Protein AF-A0A5R2MUT0-F1 (afdb_monomer)

Foldseek 3Di:
DFDDDPVVQFDKAFDWAWDPPDDDDDPPPPPDPDDPDPPCPVVCLCVDPQWTKTFTQWMDHNNDIGGDPDTDIDTDHHRADDPVDPHPPRPPPPPPD

Solvent-accessible surface area (backbone atoms only — not comparable to full-atom values): 6537 Å² total; per-residue (Å²): 136,84,85,86,51,86,66,61,58,75,43,72,49,78,41,66,45,74,47,87,90,65,77,92,74,78,83,77,60,86,84,55,74,75,78,90,61,91,79,50,63,71,59,50,56,62,71,35,90,52,49,40,45,27,41,32,43,31,37,35,50,73,95,39,81,44,77,47,99,59,74,42,80,43,85,37,79,50,92,77,77,64,84,94,46,77,63,95,78,70,65,79,74,71,80,82,118

Radius of gyration: 17.57 Å; Cα contacts (8 Å, |Δi|>4): 97; chains: 1; bounding box: 34×33×56 Å

Structure (mmCIF, N/CA/C/O backbone):
data_AF-A0A5R2MUT0-F1
#
_entry.id   AF-A0A5R2MUT0-F1
#
loop_
_atom_site.group_PDB
_atom_site.id
_atom_site.type_symbol
_atom_site.label_atom_id
_atom_site.label_alt_id
_atom_site.label_comp_id
_atom_site.label_asym_id
_atom_site.label_entity_id
_atom_site.label_seq_id
_atom_site.pdbx_PDB_ins_code
_atom_site.Cartn_x
_atom_site.Cartn_y
_atom_site.Cartn_z
_atom_site.occupancy
_atom_site.B_iso_or_equiv
_atom_site.auth_seq_id
_atom_site.auth_comp_id
_atom_site.auth_asym_id
_atom_site.auth_atom_id
_atom_site.pdbx_PDB_model_num
ATOM 1 N N . MET A 1 1 ? 3.577 -3.069 27.121 1.00 36.41 1 MET A N 1
ATOM 2 C CA . MET A 1 1 ? 2.834 -1.798 27.205 1.00 36.41 1 MET A CA 1
ATOM 3 C C . MET A 1 1 ? 3.094 -1.071 25.902 1.00 36.41 1 MET A C 1
ATOM 5 O O . MET A 1 1 ? 4.251 -0.801 25.619 1.00 36.41 1 MET A O 1
ATOM 9 N N . THR A 1 2 ? 2.072 -0.923 25.064 1.00 43.97 2 THR A N 1
ATOM 10 C CA . THR A 1 2 ? 2.138 -0.283 23.741 1.00 43.97 2 THR A CA 1
ATOM 11 C C . THR A 1 2 ? 2.139 1.233 23.919 1.00 43.97 2 THR A C 1
ATOM 13 O O . THR A 1 2 ? 1.283 1.773 24.617 1.00 43.97 2 THR A O 1
ATOM 16 N N . THR A 1 3 ? 3.135 1.916 23.358 1.00 49.7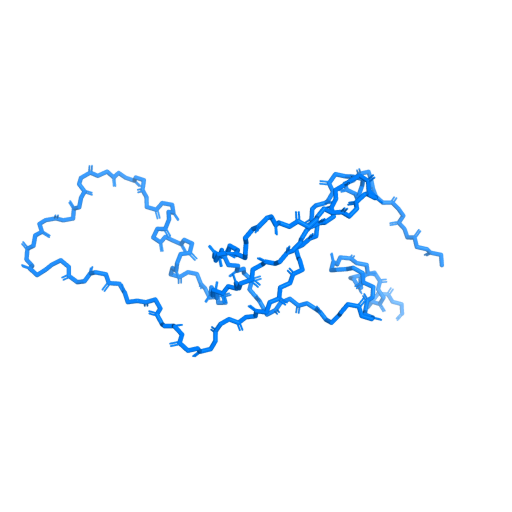5 3 THR A N 1
ATOM 17 C CA . THR A 1 3 ? 3.277 3.373 23.459 1.00 49.75 3 THR A CA 1
ATOM 18 C C . THR A 1 3 ? 2.300 4.029 22.488 1.00 49.75 3 THR A C 1
ATOM 20 O O . THR A 1 3 ? 2.584 4.164 21.302 1.00 49.75 3 THR A O 1
ATOM 23 N N . GLU A 1 4 ? 1.123 4.414 22.975 1.00 50.12 4 GLU A N 1
ATOM 24 C CA . GLU A 1 4 ? 0.126 5.101 22.156 1.00 50.12 4 GLU A CA 1
ATOM 25 C C . GLU A 1 4 ? 0.611 6.513 21.793 1.00 50.12 4 GLU A C 1
ATOM 27 O O . GLU A 1 4 ? 0.881 7.346 22.657 1.00 50.12 4 GLU A O 1
ATOM 32 N N . THR A 1 5 ? 0.741 6.784 20.493 1.00 62.09 5 THR A N 1
ATOM 33 C CA . THR A 1 5 ? 1.058 8.116 19.953 1.00 62.09 5 THR A CA 1
ATOM 34 C C . THR A 1 5 ? -0.207 8.725 19.354 1.00 62.09 5 THR A C 1
ATOM 36 O O . THR A 1 5 ? -0.990 8.019 18.729 1.00 62.09 5 THR A O 1
ATOM 39 N N . ILE A 1 6 ? -0.394 10.045 19.473 1.00 58.34 6 ILE A N 1
ATOM 40 C CA . ILE A 1 6 ? -1.577 10.777 18.960 1.00 58.34 6 ILE A CA 1
ATOM 41 C C . ILE A 1 6 ? -1.794 10.561 17.444 1.00 58.34 6 ILE A C 1
ATOM 43 O O . ILE A 1 6 ? -2.916 10.628 16.952 1.00 58.34 6 ILE A O 1
ATOM 47 N N . LEU A 1 7 ? -0.726 10.247 16.704 1.00 57.00 7 LEU A N 1
ATOM 48 C CA . LEU A 1 7 ? -0.762 9.920 15.274 1.00 57.00 7 LEU A CA 1
ATOM 49 C C . LEU A 1 7 ? -1.381 8.546 14.968 1.00 57.00 7 LEU A C 1
ATOM 51 O O . LEU A 1 7 ? -1.774 8.305 13.832 1.00 57.00 7 LEU A O 1
ATOM 55 N N . ASN A 1 8 ? -1.482 7.650 15.953 1.00 61.31 8 ASN A N 1
ATOM 56 C CA . ASN A 1 8 ? -2.029 6.308 15.749 1.00 61.31 8 ASN A CA 1
ATOM 57 C C . ASN A 1 8 ? -3.547 6.351 15.497 1.00 61.31 8 ASN A C 1
ATOM 59 O O . ASN A 1 8 ? -4.073 5.577 14.705 1.00 61.31 8 ASN A O 1
ATOM 63 N N . THR A 1 9 ? -4.250 7.319 16.098 1.00 62.25 9 THR A N 1
ATOM 64 C CA . THR A 1 9 ? -5.697 7.514 15.899 1.00 62.25 9 THR A CA 1
ATOM 65 C C . THR A 1 9 ? -6.050 7.900 14.460 1.00 62.25 9 THR A C 1
ATOM 67 O O . THR A 1 9 ? -7.112 7.520 13.973 1.00 62.25 9 THR A O 1
ATOM 70 N N . SER A 1 10 ? -5.171 8.626 13.760 1.00 70.06 10 SER A N 1
ATOM 71 C CA . SER A 1 10 ? -5.392 9.064 12.373 1.00 70.06 10 SER A CA 1
ATOM 72 C C . SER A 1 10 ? -4.690 8.191 11.328 1.00 70.06 10 SER A C 1
ATOM 74 O O . SER A 1 10 ? -4.707 8.521 10.139 1.00 70.06 10 SER A O 1
ATOM 76 N N . ALA A 1 11 ? -4.078 7.079 11.743 1.00 81.88 11 ALA A N 1
ATOM 77 C CA . ALA A 1 11 ? -3.398 6.170 10.836 1.00 81.88 11 ALA A CA 1
ATOM 78 C C . ALA A 1 11 ? -4.406 5.413 9.957 1.00 81.88 11 ALA A C 1
ATOM 80 O O . ALA A 1 11 ? -5.385 4.838 10.438 1.00 81.88 11 ALA A O 1
ATOM 81 N N . ILE A 1 12 ? -4.138 5.392 8.649 1.00 87.62 12 ILE A N 1
ATOM 82 C CA . ILE A 1 12 ? -4.874 4.569 7.689 1.00 87.62 12 ILE A CA 1
ATOM 83 C C . ILE A 1 12 ? -4.031 3.334 7.389 1.00 87.62 12 ILE A C 1
ATOM 85 O O . ILE A 1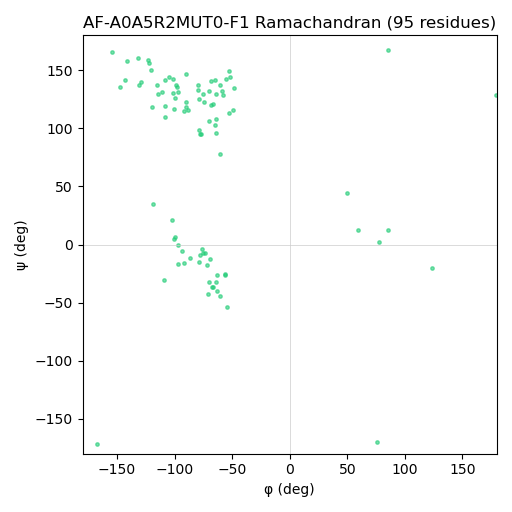 12 ? -2.956 3.448 6.798 1.00 87.62 12 ILE A O 1
ATOM 89 N N . HIS A 1 13 ? -4.535 2.151 7.739 1.00 89.25 13 HIS A N 1
ATOM 90 C CA . HIS A 1 13 ? -3.911 0.890 7.335 1.00 89.25 13 HIS A CA 1
ATOM 91 C C . HIS A 1 13 ? -4.600 0.349 6.091 1.00 89.25 13 HIS A C 1
ATOM 93 O O . HIS A 1 13 ? -5.826 0.277 6.039 1.00 89.25 13 HIS A O 1
ATOM 99 N N . LEU A 1 14 ? -3.812 -0.034 5.090 1.00 92.25 14 LEU A N 1
ATOM 100 C CA . LEU A 1 14 ? -4.304 -0.597 3.838 1.00 92.25 14 LEU A CA 1
ATOM 101 C C . LEU A 1 14 ? -4.129 -2.114 3.853 1.00 92.25 14 LEU A C 1
ATOM 103 O O . LEU A 1 14 ? -3.036 -2.613 4.108 1.00 92.25 14 LEU A O 1
ATOM 107 N N . PHE A 1 15 ? -5.189 -2.841 3.511 1.00 92.69 15 PHE A N 1
ATOM 108 C CA . PHE A 1 15 ? -5.185 -4.299 3.449 1.00 92.69 15 PHE A CA 1
ATOM 109 C C . PHE A 1 15 ? -5.245 -4.741 1.996 1.00 92.69 15 PHE A C 1
ATOM 111 O O . PHE A 1 15 ? -6.187 -4.435 1.258 1.00 92.69 15 PHE A O 1
ATOM 118 N N . GLY A 1 16 ? -4.216 -5.462 1.565 1.00 93.25 16 GLY A N 1
ATOM 119 C CA . GLY A 1 16 ? -4.026 -5.766 0.159 1.00 93.25 16 GLY A CA 1
ATOM 120 C C . GLY A 1 16 ? -2.977 -6.829 -0.102 1.00 93.25 16 GLY A C 1
ATOM 121 O O . GLY A 1 16 ? -2.468 -7.479 0.808 1.00 93.25 16 GLY A O 1
ATOM 122 N N . ARG A 1 17 ? -2.663 -7.001 -1.384 1.00 92.69 17 ARG A N 1
ATOM 123 C CA . ARG A 1 17 ? -1.547 -7.825 -1.852 1.00 92.69 17 ARG A CA 1
ATOM 124 C C . ARG A 1 17 ? -0.722 -7.049 -2.863 1.00 92.69 17 ARG A C 1
ATOM 126 O O . ARG A 1 17 ? -1.289 -6.396 -3.741 1.00 92.69 17 ARG A O 1
ATOM 133 N N . VAL A 1 18 ? 0.598 -7.149 -2.747 1.00 92.94 18 VAL A N 1
ATOM 134 C CA . VAL A 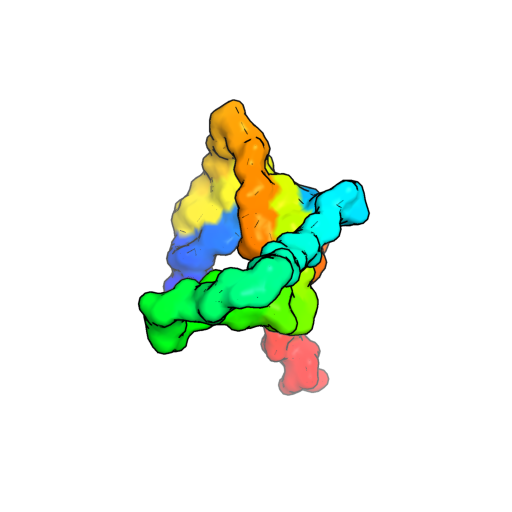1 18 ? 1.525 -6.651 -3.767 1.00 92.94 18 VAL A CA 1
ATOM 135 C C . VAL A 1 18 ? 1.254 -7.388 -5.081 1.00 92.94 18 VAL A C 1
ATOM 137 O O . VAL A 1 18 ? 0.990 -8.589 -5.093 1.00 92.94 18 VAL A O 1
ATOM 140 N N . LEU A 1 19 ? 1.257 -6.644 -6.182 1.00 92.69 19 LEU A N 1
ATOM 141 C CA . LEU A 1 19 ? 1.118 -7.169 -7.532 1.00 92.69 19 LEU A CA 1
ATOM 142 C C . LEU A 1 19 ? 2.503 -7.483 -8.087 1.00 92.69 19 LEU A C 1
ATOM 144 O O . LEU A 1 19 ? 3.337 -6.592 -8.238 1.00 92.69 19 LEU A O 1
ATOM 148 N N . GLU A 1 20 ? 2.731 -8.750 -8.406 1.00 89.31 20 GLU A N 1
ATOM 149 C CA . GLU A 1 20 ? 3.993 -9.238 -8.976 1.00 89.31 20 GLU A CA 1
ATOM 150 C C . GLU A 1 20 ? 3.929 -9.357 -10.508 1.00 89.31 20 GLU A C 1
ATOM 152 O O . GLU A 1 20 ? 4.951 -9.419 -11.192 1.00 89.31 20 GLU A O 1
ATOM 157 N N . ASP A 1 21 ? 2.716 -9.358 -11.056 1.00 86.94 21 ASP A N 1
ATOM 158 C CA . ASP A 1 21 ? 2.405 -9.547 -12.472 1.00 86.94 21 ASP A CA 1
ATOM 159 C C . ASP A 1 21 ? 2.443 -8.245 -13.288 1.00 86.94 21 ASP A C 1
ATOM 161 O O . ASP A 1 21 ? 2.451 -8.281 -14.521 1.00 86.94 21 ASP A O 1
ATOM 165 N N . LEU A 1 22 ? 2.514 -7.087 -12.625 1.00 81.62 22 LEU A N 1
ATOM 166 C CA . LEU A 1 22 ? 2.548 -5.773 -13.263 1.00 81.62 22 LEU A CA 1
ATOM 167 C C . LEU A 1 22 ? 3.879 -5.064 -13.015 1.00 81.62 22 LEU A C 1
ATOM 169 O O . LEU A 1 22 ? 4.319 -4.892 -11.883 1.00 81.62 22 LEU A O 1
ATOM 173 N N . LYS A 1 23 ? 4.496 -4.567 -14.093 1.00 78.31 23 LYS A N 1
ATOM 174 C CA . LYS A 1 23 ? 5.692 -3.717 -14.023 1.00 78.31 23 LYS A CA 1
ATOM 175 C C . LYS A 1 23 ? 5.364 -2.297 -14.457 1.00 78.31 23 LYS A C 1
ATOM 177 O O . LYS A 1 23 ? 4.790 -2.078 -15.526 1.00 78.31 23 LYS A O 1
ATOM 182 N N . LEU A 1 24 ? 5.790 -1.324 -13.656 1.00 75.75 24 LEU A N 1
ATOM 183 C CA . LEU A 1 24 ? 5.713 0.088 -14.012 1.00 75.75 24 LEU A CA 1
ATOM 184 C C . LEU A 1 24 ? 6.710 0.377 -15.136 1.00 75.75 24 LEU A C 1
ATOM 186 O O . LEU A 1 24 ? 7.921 0.417 -14.929 1.00 75.75 24 LEU A O 1
ATOM 190 N N . LYS A 1 25 ? 6.201 0.572 -16.354 1.00 75.94 25 LYS A N 1
ATOM 191 C CA . LYS A 1 25 ? 7.023 1.010 -17.482 1.00 75.94 25 LYS A CA 1
ATOM 192 C C . LYS A 1 25 ? 6.995 2.528 -17.558 1.00 75.94 25 LYS A C 1
ATOM 194 O O . LYS A 1 25 ? 5.963 3.124 -17.864 1.00 75.94 25 LYS A O 1
ATOM 199 N N . LYS A 1 26 ? 8.152 3.156 -17.343 1.00 71.12 26 LYS A N 1
ATOM 200 C CA . LYS A 1 26 ? 8.324 4.577 -17.641 1.00 71.12 26 LYS A CA 1
ATOM 201 C C . LYS A 1 26 ? 8.028 4.801 -19.117 1.00 71.12 26 LYS A C 1
ATOM 203 O O . LYS A 1 26 ? 8.563 4.110 -19.988 1.00 71.12 26 LYS A O 1
ATOM 208 N N . ARG A 1 27 ? 7.164 5.772 -19.404 1.00 68.19 27 ARG A N 1
ATOM 209 C CA . ARG A 1 27 ? 6.958 6.224 -20.773 1.00 68.19 27 ARG A CA 1
ATOM 210 C C . ARG A 1 27 ? 8.273 6.833 -21.252 1.00 68.19 27 ARG A C 1
ATOM 212 O O . ARG A 1 27 ? 8.676 7.894 -20.787 1.00 68.19 27 ARG A O 1
ATOM 219 N N . VAL A 1 28 ? 8.954 6.131 -22.152 1.00 64.88 28 VAL A N 1
ATOM 220 C CA . VAL A 1 28 ? 10.049 6.708 -22.928 1.00 64.88 28 VAL A CA 1
ATOM 221 C C . VAL A 1 28 ? 9.367 7.540 -23.999 1.00 64.88 28 VAL A C 1
ATOM 223 O O . VAL A 1 28 ? 8.875 7.017 -24.997 1.00 64.88 28 VAL A O 1
ATOM 226 N N . ASP A 1 29 ? 9.213 8.828 -23.721 1.00 64.00 29 ASP A N 1
ATOM 227 C CA . ASP A 1 29 ? 8.712 9.790 -24.687 1.00 64.00 29 ASP A CA 1
ATOM 228 C C . ASP A 1 29 ? 9.729 9.854 -25.834 1.00 64.00 29 ASP A C 1
ATOM 230 O O . ASP A 1 29 ? 10.763 10.499 -25.713 1.00 64.00 29 ASP A O 1
ATOM 234 N N . GLY A 1 30 ? 9.476 9.101 -26.910 1.00 57.19 30 GLY A N 1
ATOM 235 C CA . GLY A 1 30 ? 10.364 8.941 -28.067 1.00 57.19 30 GLY A CA 1
ATOM 236 C C . GLY A 1 30 ? 10.642 10.260 -28.788 1.00 57.19 30 GLY A C 1
ATOM 237 O O . GLY A 1 30 ? 10.026 10.552 -29.806 1.00 57.19 30 GLY A O 1
ATOM 238 N N . GLY A 1 31 ? 11.536 11.075 -28.228 1.00 58.62 31 GLY A N 1
ATOM 239 C CA . GLY A 1 31 ? 11.904 12.397 -28.733 1.00 58.62 31 GLY A CA 1
ATOM 240 C C . GLY A 1 31 ? 10.902 13.517 -28.430 1.00 58.62 31 GLY A C 1
ATOM 241 O O . GLY A 1 31 ? 11.129 14.648 -28.853 1.00 58.62 31 GLY A O 1
ATOM 242 N N . ARG A 1 32 ? 9.805 13.260 -27.700 1.00 60.34 32 ARG A N 1
ATOM 243 C CA . ARG A 1 32 ? 8.896 14.338 -27.270 1.00 60.34 32 ARG A CA 1
ATOM 244 C C . ARG A 1 32 ? 9.566 15.106 -26.118 1.00 60.34 32 ARG A C 1
ATOM 246 O O . ARG A 1 32 ? 10.014 14.461 -25.170 1.00 60.34 32 ARG A O 1
ATOM 253 N N . PRO A 1 33 ? 9.641 16.451 -26.175 1.00 61.03 33 PRO A N 1
ATOM 254 C CA . PRO A 1 33 ? 10.244 17.237 -25.105 1.00 61.03 33 PRO A CA 1
ATOM 255 C C . PRO A 1 33 ? 9.567 16.907 -23.765 1.00 61.03 33 PRO A C 1
ATOM 257 O O . PRO A 1 33 ? 8.347 16.689 -23.753 1.00 61.03 33 PRO A O 1
ATOM 260 N N . PRO A 1 34 ? 10.329 16.846 -22.652 1.00 64.06 34 PRO A N 1
ATOM 261 C CA . PRO A 1 34 ? 9.774 16.588 -21.329 1.00 64.06 34 PRO A CA 1
ATOM 262 C C . PRO A 1 34 ? 8.565 17.492 -21.102 1.00 64.06 34 PRO A C 1
ATOM 264 O O . PRO A 1 34 ? 8.630 18.679 -21.430 1.00 64.06 34 PRO A O 1
ATOM 267 N N . ARG A 1 35 ? 7.460 16.946 -20.572 1.00 65.81 35 ARG A N 1
ATOM 268 C CA . ARG A 1 35 ? 6.285 17.759 -20.221 1.00 65.81 35 ARG A CA 1
ATOM 269 C C . ARG A 1 35 ? 6.770 18.954 -19.395 1.00 65.81 35 ARG A C 1
ATOM 271 O O . ARG A 1 35 ? 7.362 18.763 -18.336 1.00 65.81 35 ARG A O 1
ATOM 278 N N . LEU A 1 36 ? 6.589 20.162 -19.932 1.00 59.47 36 LEU A N 1
ATOM 279 C CA . LEU A 1 36 ? 7.069 21.402 -19.331 1.00 59.47 36 LEU A CA 1
ATOM 280 C C . LEU A 1 36 ? 6.342 21.624 -18.003 1.00 59.47 36 LEU A C 1
ATOM 282 O O . LEU A 1 36 ? 5.176 22.004 -17.967 1.00 59.47 36 LEU A O 1
ATOM 286 N N . GLY A 1 37 ? 7.041 21.332 -16.913 1.00 66.81 37 GLY A N 1
ATOM 287 C CA . GLY A 1 37 ? 6.585 21.542 -15.550 1.00 66.81 37 GLY A CA 1
ATOM 288 C C . GLY A 1 37 ? 7.650 21.061 -14.572 1.00 66.81 37 GLY A C 1
ATOM 289 O O . GLY A 1 37 ? 8.134 19.936 -14.672 1.00 66.81 37 GLY A O 1
ATOM 290 N N . ASN A 1 38 ? 8.023 21.906 -13.610 1.00 68.31 38 ASN A N 1
ATOM 291 C CA . ASN A 1 38 ? 8.989 21.533 -12.569 1.00 68.31 38 ASN A CA 1
ATOM 292 C C . ASN A 1 38 ? 8.436 20.499 -11.576 1.00 68.31 38 ASN A C 1
ATOM 294 O O . ASN A 1 38 ? 9.196 19.925 -10.798 1.00 68.31 38 ASN A O 1
ATOM 298 N N . ASN A 1 39 ? 7.126 20.240 -11.592 1.00 74.06 39 ASN A N 1
ATOM 299 C CA . ASN A 1 39 ? 6.516 19.258 -10.712 1.00 74.06 39 ASN A CA 1
ATOM 300 C C . ASN A 1 39 ? 6.739 17.834 -11.250 1.00 74.06 39 ASN A C 1
ATOM 302 O O . ASN A 1 39 ? 6.016 17.357 -12.124 1.00 74.06 39 ASN A O 1
ATOM 306 N N . ARG A 1 40 ? 7.751 17.157 -10.698 1.00 78.25 40 ARG A N 1
ATOM 307 C CA . ARG A 1 40 ? 8.074 15.745 -10.963 1.00 78.25 40 ARG A CA 1
ATOM 308 C C . ARG A 1 40 ? 7.606 14.810 -9.846 1.00 78.25 40 ARG A C 1
ATOM 310 O O . ARG A 1 40 ? 8.121 13.706 -9.736 1.00 78.25 40 ARG A O 1
ATOM 317 N N . PHE A 1 41 ? 6.646 15.222 -9.019 1.00 83.38 41 PHE A N 1
ATOM 318 C CA . PHE A 1 41 ? 6.271 14.496 -7.803 1.00 83.38 41 PHE A CA 1
ATOM 319 C C . PHE A 1 41 ? 5.912 13.023 -8.053 1.00 83.38 41 PHE A C 1
ATOM 321 O O . PHE A 1 41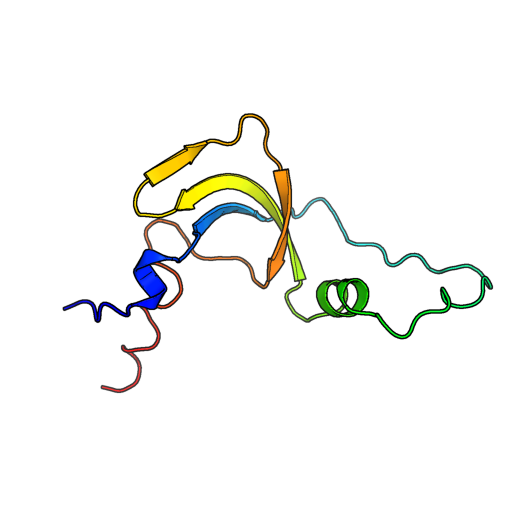 ? 6.546 12.139 -7.487 1.00 83.38 41 PHE A O 1
ATOM 328 N N . LEU A 1 42 ? 4.982 12.747 -8.974 1.00 81.69 42 LEU A N 1
ATOM 329 C CA . LEU A 1 42 ? 4.597 11.371 -9.313 1.00 81.69 42 LEU A CA 1
ATOM 330 C C . LEU A 1 42 ? 5.764 10.573 -9.911 1.00 81.69 42 LEU A C 1
ATOM 332 O O . LEU A 1 42 ? 5.947 9.404 -9.590 1.00 81.69 42 LEU A O 1
ATOM 336 N N . GLN A 1 43 ? 6.565 11.208 -10.772 1.00 83.06 43 GLN A N 1
ATOM 337 C CA . GLN A 1 43 ? 7.739 10.573 -11.370 1.00 83.06 43 GLN A CA 1
ATOM 338 C C . GLN A 1 43 ? 8.727 10.146 -10.279 1.00 83.06 43 GLN A C 1
ATOM 340 O O . GLN A 1 43 ? 9.198 9.018 -10.296 1.00 83.06 43 GLN A O 1
ATOM 345 N N . ASN A 1 44 ? 8.971 11.020 -9.303 1.00 86.06 44 ASN A N 1
ATOM 346 C CA . ASN A 1 44 ? 9.860 10.758 -8.180 1.00 86.06 44 ASN A CA 1
ATOM 347 C C . ASN A 1 44 ? 9.313 9.654 -7.263 1.00 86.06 44 ASN A C 1
ATOM 349 O O . ASN A 1 44 ? 10.091 8.846 -6.774 1.00 86.06 44 ASN A O 1
ATOM 353 N N . GLN A 1 45 ? 7.993 9.582 -7.049 1.00 85.56 45 GLN A N 1
ATOM 354 C CA . GLN A 1 45 ? 7.372 8.499 -6.275 1.00 85.56 45 GLN A CA 1
ATOM 355 C C . GLN A 1 45 ? 7.470 7.141 -6.979 1.00 85.56 45 GLN A C 1
ATOM 357 O O . GLN A 1 45 ? 7.666 6.124 -6.320 1.00 85.56 45 GLN A O 1
ATOM 362 N N . ILE A 1 46 ? 7.351 7.122 -8.310 1.00 85.88 46 ILE A N 1
ATOM 363 C CA . ILE A 1 46 ? 7.531 5.912 -9.122 1.00 85.88 46 ILE A CA 1
ATOM 364 C C . ILE A 1 46 ? 9.006 5.494 -9.149 1.00 85.88 46 ILE A C 1
ATOM 366 O O . ILE A 1 46 ? 9.301 4.310 -9.019 1.00 85.88 46 ILE A O 1
ATOM 370 N N . ASP A 1 47 ? 9.921 6.453 -9.297 1.00 85.00 47 ASP A N 1
ATOM 371 C CA . ASP A 1 47 ? 11.364 6.209 -9.399 1.00 85.00 47 ASP A CA 1
ATOM 372 C C . ASP A 1 47 ? 12.012 5.914 -8.016 1.00 85.00 47 ASP A C 1
ATOM 374 O O . ASP A 1 47 ? 13.176 5.518 -7.954 1.00 85.00 47 ASP A O 1
ATOM 378 N N . ALA A 1 48 ? 11.282 6.081 -6.903 1.00 85.62 48 ALA A N 1
ATOM 379 C CA . ALA A 1 48 ? 11.765 5.798 -5.551 1.00 85.62 48 ALA A CA 1
ATOM 380 C C . ALA A 1 48 ? 12.057 4.302 -5.334 1.00 85.62 48 ALA A C 1
ATOM 382 O O . ALA A 1 48 ? 11.304 3.430 -5.769 1.00 85.62 48 ALA A O 1
ATOM 383 N N . SER A 1 49 ? 13.126 3.985 -4.596 1.00 83.12 49 SER A N 1
ATOM 384 C CA . SER A 1 49 ? 13.450 2.599 -4.248 1.00 83.12 49 SER A CA 1
ATOM 385 C C . SER A 1 49 ? 12.365 1.995 -3.356 1.00 83.12 49 SER A C 1
ATOM 387 O O . SER A 1 49 ? 12.007 2.577 -2.333 1.00 83.12 49 SER A O 1
ATOM 389 N N . GLY A 1 50 ? 11.866 0.815 -3.729 1.00 84.38 50 GLY A N 1
ATOM 390 C CA . GLY A 1 50 ? 10.770 0.148 -3.022 1.00 84.38 50 GLY A CA 1
ATOM 391 C C . GLY A 1 50 ? 9.374 0.593 -3.463 1.00 84.38 50 GLY A C 1
ATOM 392 O O . GLY A 1 50 ? 8.405 0.265 -2.783 1.00 84.38 50 GLY A O 1
ATOM 393 N N . SER A 1 51 ? 9.248 1.319 -4.579 1.00 88.06 51 SER A N 1
ATOM 394 C CA . SER A 1 51 ? 7.957 1.563 -5.219 1.00 88.06 51 SER A CA 1
ATOM 395 C C . SER A 1 51 ? 7.379 0.252 -5.771 1.00 88.06 51 SER A C 1
ATOM 397 O O . SER A 1 51 ? 7.988 -0.445 -6.584 1.00 88.06 51 SER A O 1
ATOM 399 N N . LEU A 1 52 ? 6.194 -0.114 -5.294 1.00 90.75 52 LEU A N 1
ATOM 400 C CA . LEU A 1 52 ? 5.477 -1.322 -5.694 1.00 90.75 52 LEU A CA 1
ATOM 401 C C . LEU A 1 52 ? 4.030 -0.965 -6.026 1.00 90.75 52 LEU A C 1
ATOM 403 O O . LEU A 1 52 ? 3.510 0.065 -5.602 1.00 90.75 52 LEU A O 1
ATOM 407 N N . LEU A 1 53 ? 3.357 -1.829 -6.780 1.00 92.62 53 LEU A N 1
ATOM 408 C CA . LEU A 1 53 ? 1.908 -1.757 -6.926 1.00 92.62 53 LEU A CA 1
ATOM 409 C C . LEU A 1 53 ? 1.270 -2.768 -5.988 1.00 92.62 53 LEU A C 1
ATOM 411 O O . LEU A 1 53 ? 1.717 -3.909 -5.915 1.00 92.62 53 LEU A O 1
ATOM 415 N N . ALA A 1 54 ? 0.203 -2.370 -5.307 1.00 93.81 54 ALA A N 1
ATOM 416 C CA . ALA A 1 54 ? -0.596 -3.276 -4.499 1.00 93.81 54 ALA A CA 1
ATOM 417 C C . ALA A 1 54 ? -2.073 -3.139 -4.848 1.00 93.81 54 ALA A C 1
ATOM 419 O O . ALA A 1 54 ? -2.586 -2.040 -5.064 1.00 93.81 54 ALA A O 1
ATOM 420 N N . ARG A 1 55 ? -2.766 -4.276 -4.890 1.00 95.12 55 ARG A N 1
ATOM 421 C CA . ARG A 1 55 ? -4.221 -4.329 -4.964 1.00 95.12 55 ARG A CA 1
ATOM 422 C C . ARG A 1 55 ? -4.772 -4.306 -3.547 1.00 95.12 55 ARG A C 1
ATOM 424 O O . ARG A 1 55 ? -4.534 -5.237 -2.780 1.00 95.12 55 ARG A O 1
ATOM 431 N N . ILE A 1 56 ? -5.504 -3.250 -3.229 1.00 95.88 56 ILE A N 1
ATOM 432 C CA . ILE A 1 56 ? -6.115 -3.011 -1.926 1.00 95.88 56 ILE A CA 1
ATOM 433 C C . ILE A 1 56 ? -7.579 -3.436 -1.971 1.00 95.88 56 ILE A C 1
ATOM 435 O O . ILE A 1 56 ? -8.285 -3.139 -2.937 1.00 95.88 56 ILE A O 1
ATOM 439 N N . TYR A 1 57 ? -8.014 -4.138 -0.929 1.00 95.50 57 TYR A N 1
ATOM 440 C CA . TYR A 1 57 ? -9.378 -4.646 -0.769 1.00 95.50 57 T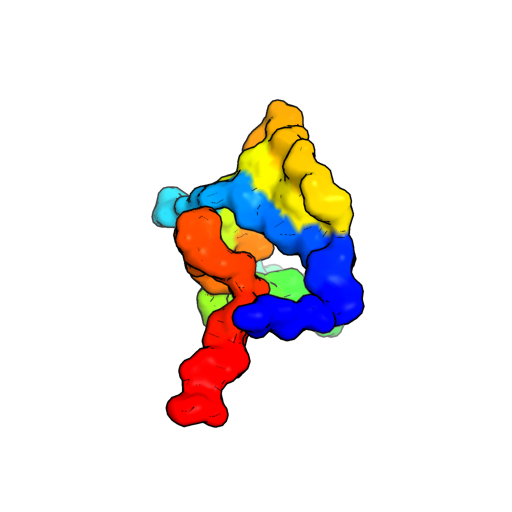YR A CA 1
ATOM 441 C C . TYR A 1 57 ? -10.143 -3.908 0.326 1.00 95.50 57 TYR A C 1
ATOM 443 O O . TYR A 1 57 ? -11.358 -3.777 0.238 1.00 95.50 57 TYR A O 1
ATOM 451 N N . ALA A 1 58 ? -9.433 -3.423 1.342 1.00 94.81 58 ALA A N 1
ATOM 452 C CA . ALA A 1 58 ? -10.017 -2.758 2.492 1.00 94.81 58 ALA A CA 1
ATOM 453 C C . ALA A 1 58 ? -9.008 -1.802 3.131 1.00 94.81 58 ALA A C 1
ATOM 455 O O . ALA A 1 58 ? -7.805 -1.873 2.860 1.00 94.81 58 ALA A O 1
ATOM 456 N N . PHE A 1 59 ? -9.495 -0.927 4.001 1.00 93.56 59 PHE A N 1
ATOM 457 C CA . PHE A 1 59 ? -8.659 -0.097 4.858 1.00 93.56 59 PHE A CA 1
ATOM 458 C C . PHE A 1 59 ? -9.278 0.042 6.248 1.00 93.56 59 PHE A C 1
ATOM 460 O O . PHE A 1 59 ? -10.485 -0.132 6.411 1.00 93.56 59 PHE A O 1
ATOM 467 N N . THR A 1 60 ? -8.460 0.373 7.245 1.00 90.75 60 THR A N 1
ATOM 468 C CA . THR A 1 60 ? -8.959 0.809 8.554 1.00 90.75 60 THR A CA 1
ATOM 469 C C . THR A 1 60 ? -8.719 2.288 8.754 1.00 90.75 60 THR A C 1
ATOM 471 O O . THR A 1 60 ? -7.644 2.779 8.411 1.00 90.75 60 THR A O 1
ATOM 474 N N . PHE A 1 61 ? -9.679 2.966 9.367 1.00 88.62 61 PHE A N 1
ATOM 475 C CA . PHE A 1 61 ? -9.572 4.356 9.794 1.00 88.62 61 PHE A CA 1
ATOM 476 C C . PHE A 1 61 ? -10.398 4.538 11.070 1.00 88.62 61 PHE A C 1
ATOM 478 O O . PHE A 1 61 ? -11.491 3.985 11.156 1.00 88.62 61 PHE A O 1
ATOM 485 N N . GLU A 1 62 ? -9.859 5.235 12.075 1.00 85.62 62 GLU A N 1
ATOM 486 C CA . GLU A 1 62 ? -10.531 5.459 13.371 1.00 85.62 62 GLU A CA 1
ATOM 487 C C . GLU A 1 62 ? -11.081 4.164 14.008 1.00 85.62 62 GLU A C 1
ATOM 489 O O . GLU A 1 62 ? -12.215 4.098 14.477 1.00 85.62 62 GLU A O 1
ATOM 494 N N . ALA A 1 63 ? -10.270 3.098 13.986 1.00 79.69 63 ALA A N 1
ATOM 495 C CA . ALA A 1 63 ? -10.627 1.755 14.464 1.00 79.69 63 ALA A CA 1
ATOM 496 C C . ALA A 1 63 ? -11.835 1.093 13.760 1.00 79.69 63 ALA A C 1
ATOM 498 O O . ALA A 1 63 ? -12.317 0.052 14.207 1.00 79.69 63 ALA A O 1
ATOM 499 N N . GLN A 1 64 ? -12.301 1.643 12.638 1.00 86.25 64 GLN A N 1
ATOM 500 C CA . GLN A 1 64 ? -13.320 1.034 11.788 1.00 86.25 64 GLN A CA 1
ATOM 501 C C . GLN A 1 64 ? -12.688 0.381 10.565 1.00 86.25 64 GLN A C 1
ATOM 503 O O . GLN A 1 64 ? -11.733 0.902 9.991 1.00 86.25 64 GLN A O 1
ATOM 508 N N . PHE A 1 65 ? -13.234 -0.768 10.169 1.00 90.56 65 PHE A N 1
ATOM 509 C CA . PHE A 1 65 ? -12.816 -1.511 8.986 1.00 90.56 65 PHE A CA 1
ATOM 510 C C . PHE A 1 65 ? -13.778 -1.235 7.831 1.00 90.56 65 PHE A C 1
ATOM 512 O O . PHE A 1 65 ? -14.987 -1.427 7.966 1.00 90.56 65 PHE A O 1
ATOM 519 N N . TYR A 1 66 ? -13.236 -0.810 6.693 1.00 94.38 66 TYR A N 1
ATOM 520 C CA . TYR A 1 66 ? -14.000 -0.471 5.500 1.00 94.38 66 TYR A CA 1
ATOM 521 C C . TYR A 1 66 ? -13.577 -1.356 4.336 1.00 94.38 66 TYR A C 1
ATOM 523 O O . TYR A 1 66 ? -12.435 -1.298 3.875 1.00 94.38 66 TYR A O 1
ATOM 531 N N . GLU A 1 67 ? -14.519 -2.138 3.818 1.00 96.06 67 GLU A N 1
ATOM 532 C CA . GLU A 1 67 ? -14.331 -2.867 2.568 1.00 96.06 67 GLU A CA 1
ATOM 533 C C . GLU A 1 67 ? -14.537 -1.942 1.369 1.00 96.06 67 GLU A C 1
ATOM 535 O O . GLU A 1 67 ? -15.472 -1.138 1.313 1.00 96.06 67 GLU A O 1
ATOM 540 N N . LEU A 1 68 ? -13.663 -2.064 0.373 1.00 94.44 68 LEU A N 1
ATOM 541 C CA . LEU A 1 68 ? -13.833 -1.365 -0.889 1.00 94.44 68 LEU A CA 1
ATOM 542 C C . LEU A 1 68 ? -14.840 -2.121 -1.754 1.00 94.44 68 LEU A C 1
ATOM 544 O O . LEU A 1 68 ? -14.694 -3.317 -1.993 1.00 94.44 68 LEU A O 1
ATOM 548 N N . ALA A 1 69 ? -15.802 -1.400 -2.335 1.00 95.44 69 ALA A N 1
ATOM 549 C CA . ALA A 1 69 ? -16.770 -1.980 -3.273 1.00 95.44 69 ALA A CA 1
ATOM 550 C C . ALA A 1 69 ? -16.101 -2.672 -4.477 1.00 95.44 69 ALA A C 1
ATOM 552 O O . ALA A 1 69 ? -16.678 -3.569 -5.093 1.00 95.44 69 ALA A O 1
ATOM 553 N N . ARG A 1 70 ? -14.888 -2.234 -4.842 1.00 96.12 70 ARG A N 1
ATOM 554 C CA . ARG A 1 70 ? -14.028 -2.869 -5.844 1.00 96.12 70 ARG A CA 1
ATOM 555 C C . ARG A 1 70 ? -12.562 -2.774 -5.417 1.00 96.12 70 ARG A C 1
ATOM 557 O O . ARG A 1 70 ? -12.153 -1.712 -4.940 1.00 96.12 70 ARG A O 1
ATOM 564 N N . PRO A 1 71 ? -11.749 -3.818 -5.659 1.00 94.69 71 PRO A N 1
ATOM 565 C CA . PRO A 1 71 ? -10.320 -3.746 -5.395 1.00 94.69 71 PRO A CA 1
ATOM 566 C C . PRO A 1 71 ? -9.668 -2.618 -6.199 1.00 94.69 71 PRO A C 1
ATOM 568 O O . PRO A 1 71 ? -9.888 -2.509 -7.407 1.00 94.69 71 PRO A O 1
ATOM 571 N N . THR A 1 72 ? -8.851 -1.797 -5.542 1.00 95.31 72 THR A N 1
ATOM 572 C CA . THR A 1 72 ? -8.182 -0.644 -6.166 1.00 95.31 72 THR A CA 1
ATOM 573 C C . THR A 1 72 ? -6.674 -0.851 -6.174 1.00 95.31 72 THR A C 1
ATOM 575 O O . THR A 1 72 ? -6.106 -1.323 -5.192 1.00 95.31 72 THR A O 1
ATOM 578 N N . ILE A 1 73 ? -6.017 -0.524 -7.288 1.00 93.75 73 ILE A N 1
ATOM 579 C CA . ILE A 1 73 ? -4.557 -0.614 -7.405 1.00 93.75 73 ILE A CA 1
ATOM 580 C C . ILE A 1 73 ? -3.951 0.719 -6.985 1.00 93.75 73 ILE A C 1
ATOM 582 O O . ILE A 1 73 ? -4.262 1.748 -7.582 1.00 93.75 73 ILE A O 1
ATOM 586 N N . LEU A 1 74 ? -3.068 0.682 -5.991 1.00 92.31 74 LEU A N 1
ATOM 587 C CA . LEU A 1 74 ? -2.346 1.846 -5.492 1.00 92.31 74 LEU A CA 1
ATOM 588 C C . LEU A 1 74 ? -0.836 1.648 -5.635 1.00 92.31 74 LEU A C 1
ATOM 590 O O . LEU A 1 74 ? -0.331 0.524 -5.575 1.00 92.31 74 LEU A O 1
ATOM 594 N N . LEU A 1 75 ? -0.126 2.762 -5.811 1.00 91.50 75 LEU A N 1
ATOM 595 C CA . LEU A 1 75 ? 1.319 2.825 -5.628 1.00 91.50 75 LEU A CA 1
ATOM 596 C C . LEU A 1 75 ? 1.605 2.797 -4.123 1.00 91.50 75 LEU A C 1
ATOM 598 O O . LEU A 1 75 ? 1.097 3.644 -3.391 1.00 91.50 75 LEU A O 1
ATOM 602 N N . VAL A 1 76 ? 2.396 1.828 -3.676 1.00 90.81 76 VAL A N 1
ATOM 603 C CA . VAL A 1 76 ? 2.794 1.661 -2.276 1.00 90.81 76 VAL A CA 1
ATOM 604 C C . VAL A 1 76 ? 4.311 1.680 -2.146 1.00 90.81 76 VAL A C 1
ATOM 606 O O . VAL A 1 76 ? 5.041 1.391 -3.097 1.00 90.81 76 VAL A O 1
ATOM 609 N N . HIS A 1 77 ? 4.782 2.034 -0.955 1.00 87.56 77 HIS A N 1
ATOM 610 C CA . HIS A 1 77 ? 6.200 2.083 -0.630 1.00 87.56 77 HIS A CA 1
ATOM 611 C C . HIS A 1 77 ? 6.531 0.926 0.313 1.00 87.56 77 HIS A C 1
ATOM 613 O O . HIS A 1 77 ? 6.121 0.920 1.471 1.00 87.56 77 HIS A O 1
ATOM 619 N N . GLY A 1 78 ? 7.263 -0.060 -0.201 1.00 85.12 78 GLY A N 1
ATOM 620 C CA . GLY A 1 78 ? 7.619 -1.277 0.520 1.00 85.12 78 GLY A CA 1
ATOM 621 C C . GLY A 1 78 ? 6.558 -2.387 0.446 1.00 85.12 78 GLY A C 1
ATOM 622 O O . GLY A 1 78 ? 5.435 -2.166 -0.009 1.00 85.12 78 GLY A O 1
ATOM 623 N N . PRO A 1 79 ? 6.925 -3.612 0.863 1.00 84.38 79 PRO A N 1
ATOM 624 C CA . PRO A 1 79 ? 6.078 -4.801 0.735 1.00 84.38 79 PRO A CA 1
ATOM 625 C C . PRO A 1 79 ? 4.923 -4.868 1.749 1.00 84.38 79 PRO A C 1
ATOM 627 O O . PRO A 1 79 ? 4.074 -5.751 1.643 1.00 84.38 79 PRO A O 1
ATOM 630 N N . GLY A 1 80 ? 4.876 -3.950 2.720 1.00 84.88 80 GLY A N 1
ATOM 631 C CA . GLY A 1 80 ? 3.965 -4.020 3.861 1.00 84.88 80 GLY A CA 1
ATOM 632 C C . GLY A 1 80 ? 4.410 -5.043 4.912 1.00 84.88 80 GLY A C 1
ATOM 633 O O . GLY A 1 80 ? 5.525 -5.565 4.862 1.00 84.88 80 GLY A O 1
ATOM 634 N N . THR A 1 81 ? 3.534 -5.312 5.878 1.00 83.69 81 THR A N 1
ATOM 635 C CA . THR A 1 81 ? 3.733 -6.315 6.933 1.00 83.69 81 THR A CA 1
ATOM 636 C C . THR A 1 81 ? 2.592 -7.328 6.929 1.00 83.69 81 THR A C 1
ATOM 638 O O . THR A 1 81 ? 1.507 -7.075 6.401 1.00 83.69 81 THR A O 1
ATOM 641 N N . VAL A 1 82 ? 2.843 -8.507 7.501 1.00 77.06 82 VAL A N 1
ATOM 642 C CA . VAL A 1 82 ? 1.801 -9.523 7.707 1.00 77.06 82 VAL A CA 1
ATOM 643 C C . VAL A 1 82 ? 0.818 -9.012 8.763 1.00 77.06 82 VAL A C 1
ATOM 645 O O . VAL A 1 82 ? 1.237 -8.401 9.739 1.00 77.06 82 VAL A O 1
ATOM 648 N N . VAL A 1 83 ? -0.480 -9.260 8.578 1.00 65.38 83 VAL A N 1
ATOM 649 C CA . VAL A 1 83 ? -1.550 -8.743 9.458 1.00 65.38 83 VAL A CA 1
ATOM 650 C C . VAL A 1 83 ? -1.445 -9.274 10.897 1.00 65.38 83 VAL A C 1
ATOM 652 O O . VAL A 1 83 ? -1.849 -8.587 11.826 1.00 65.38 83 VAL A O 1
ATOM 655 N N . ASP A 1 84 ? -0.839 -10.450 11.093 1.00 62.38 84 ASP A N 1
ATOM 656 C CA . ASP A 1 84 ? -0.568 -11.024 12.423 1.00 62.38 84 ASP A CA 1
ATOM 657 C C . ASP A 1 84 ? 0.622 -10.362 13.148 1.00 62.38 84 ASP A C 1
ATOM 659 O O . ASP A 1 84 ? 0.938 -10.707 14.288 1.00 62.38 84 ASP A O 1
ATOM 663 N N . TYR A 1 85 ? 1.306 -9.422 12.492 1.00 52.56 85 TYR A N 1
ATOM 664 C CA . TYR A 1 85 ? 2.320 -8.575 13.108 1.00 52.56 85 TYR A CA 1
ATOM 665 C C . TYR A 1 85 ? 1.669 -7.295 13.655 1.00 52.56 85 TYR A C 1
ATOM 667 O O . TYR A 1 85 ? 0.729 -6.785 13.039 1.00 52.56 85 TYR A O 1
ATOM 675 N N . PRO A 1 86 ? 2.166 -6.731 14.775 1.00 56.75 86 PRO A N 1
ATOM 676 C CA . PRO A 1 86 ? 1.739 -5.406 15.218 1.00 56.75 86 PRO A CA 1
ATOM 677 C C . PRO A 1 86 ? 1.889 -4.388 14.078 1.00 56.75 86 PRO A C 1
ATOM 679 O O . PRO A 1 86 ? 2.750 -4.545 13.203 1.00 56.75 86 PRO A O 1
ATOM 682 N N . ALA A 1 87 ? 1.018 -3.377 14.068 1.00 56.88 87 ALA A N 1
ATOM 683 C CA . ALA A 1 87 ? 0.921 -2.414 12.978 1.00 56.88 87 ALA A CA 1
ATOM 684 C C . ALA A 1 87 ? 2.298 -1.792 12.638 1.00 56.88 87 ALA A C 1
ATOM 686 O O . ALA A 1 87 ? 3.109 -1.566 13.544 1.00 56.88 87 ALA A O 1
ATOM 687 N N . PRO A 1 88 ? 2.595 -1.506 11.351 1.00 51.16 88 PRO A N 1
ATOM 688 C CA . PRO A 1 88 ? 3.842 -0.851 10.959 1.00 51.16 88 PRO A CA 1
ATOM 689 C C . PRO A 1 88 ? 4.056 0.452 11.746 1.00 51.16 88 PRO A C 1
ATOM 691 O O . PRO A 1 88 ? 3.300 1.405 11.579 1.00 51.16 88 PRO A O 1
ATOM 694 N N . GLY A 1 89 ? 5.078 0.485 12.605 1.00 53.53 89 GLY A N 1
ATOM 695 C CA . GLY A 1 89 ? 5.365 1.606 13.514 1.00 53.53 89 GLY A CA 1
ATOM 696 C C . GLY A 1 89 ? 5.439 1.215 14.994 1.00 53.53 89 GLY A C 1
ATOM 697 O O . GLY A 1 89 ? 6.105 1.900 15.762 1.00 53.53 89 GLY A O 1
ATOM 698 N N . ASP A 1 90 ? 4.868 0.074 15.388 1.00 53.25 90 ASP A N 1
ATOM 699 C CA . ASP A 1 90 ? 4.951 -0.425 16.774 1.00 53.25 90 ASP A CA 1
ATOM 700 C C . ASP A 1 90 ? 6.297 -1.104 17.104 1.00 53.25 90 ASP A C 1
ATOM 702 O O . ASP A 1 90 ? 6.628 -1.335 18.269 1.00 53.25 90 ASP A O 1
ATOM 706 N N . THR A 1 91 ? 7.100 -1.449 16.092 1.00 49.97 91 THR A N 1
ATOM 707 C CA . THR A 1 91 ? 8.333 -2.244 16.246 1.00 49.97 91 THR A CA 1
ATOM 708 C C . THR A 1 91 ? 9.619 -1.437 16.455 1.00 49.97 91 THR A C 1
ATOM 710 O O . THR A 1 91 ? 10.595 -2.008 16.943 1.00 49.97 91 THR A O 1
ATOM 713 N N . ASP A 1 92 ? 9.636 -0.130 16.169 1.00 46.06 92 ASP A N 1
ATOM 714 C CA . ASP A 1 92 ? 10.856 0.705 16.254 1.00 46.06 92 ASP A CA 1
ATOM 715 C C . ASP A 1 92 ? 11.305 1.027 17.692 1.00 46.06 92 ASP A C 1
ATOM 717 O O . ASP A 1 92 ? 12.401 1.534 17.910 1.00 46.06 92 ASP A O 1
ATOM 721 N N . LEU A 1 93 ? 10.509 0.673 18.704 1.00 46.81 93 LEU A N 1
ATOM 722 C CA . LEU A 1 93 ? 10.845 0.898 20.116 1.00 46.81 93 LEU A CA 1
ATOM 723 C C . LEU A 1 93 ? 11.527 -0.301 20.796 1.00 46.81 93 LEU A C 1
ATOM 725 O O . LEU A 1 93 ? 11.951 -0.187 21.944 1.00 46.81 93 LEU A O 1
ATOM 729 N N . LYS A 1 94 ? 11.661 -1.455 20.121 1.00 41.00 94 LYS A N 1
ATOM 730 C CA . LYS A 1 94 ? 12.203 -2.684 20.740 1.00 41.00 94 LYS A CA 1
ATOM 731 C C . LYS A 1 94 ? 13.697 -2.930 20.487 1.00 41.00 94 LYS A C 1
ATOM 733 O O . LYS A 1 94 ? 14.225 -3.916 20.988 1.00 41.00 94 LYS A O 1
ATOM 738 N N . VAL A 1 95 ? 14.380 -2.056 19.741 1.00 40.97 95 VAL A N 1
ATOM 739 C CA . VAL A 1 95 ? 15.813 -2.205 19.392 1.00 40.97 95 VAL A CA 1
ATOM 740 C C . VAL A 1 95 ? 16.732 -1.332 20.274 1.00 40.97 95 VAL A C 1
ATOM 742 O O . VAL A 1 95 ? 17.941 -1.304 20.077 1.00 40.97 95 VAL A O 1
ATOM 745 N N . MET A 1 96 ? 16.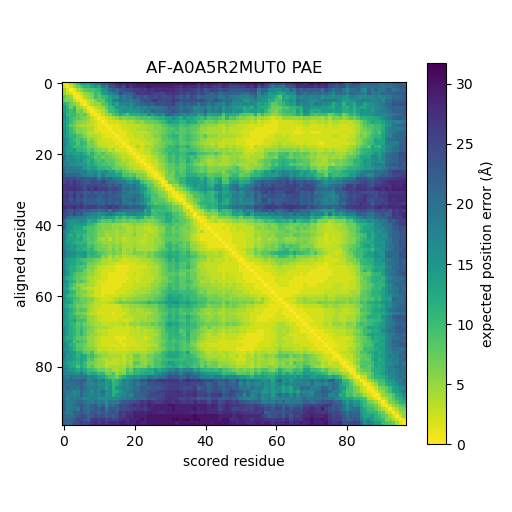192 -0.644 21.287 1.00 39.06 96 MET A N 1
ATOM 746 C CA . MET A 1 96 ? 16.967 0.198 22.221 1.00 39.06 96 MET A CA 1
ATOM 747 C C . MET A 1 96 ? 16.880 -0.266 23.687 1.00 39.06 96 MET A C 1
ATOM 749 O O . MET A 1 96 ? 16.874 0.5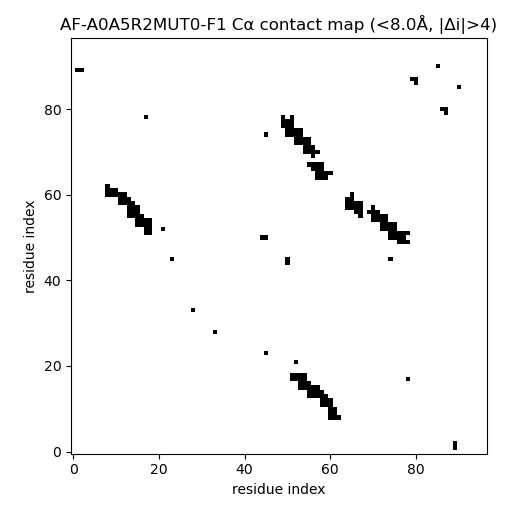65 24.595 1.00 39.06 96 MET A O 1
ATOM 753 N N . SER A 1 97 ? 16.813 -1.580 23.926 1.00 36.12 97 SER A N 1
ATOM 754 C CA . SER A 1 97 ? 16.935 -2.184 25.262 1.00 36.12 97 SER A CA 1
ATOM 755 C C . SER A 1 97 ? 18.009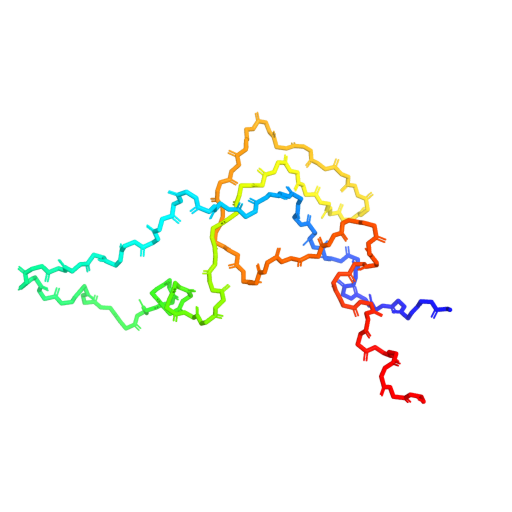 -3.255 25.294 1.00 36.12 97 SER A C 1
ATOM 757 O O . SER A 1 97 ? 18.180 -3.950 24.271 1.00 36.12 97 SER A O 1
#

Secondary structure (DSSP, 8-state):
-----TTTTTPPEEEEEE-SS--------SSPPPPS-S--HHHHHHHSTTEEEEEEEEEEETTEEEEEEEEEEEEEES----TTSPPTTSSTTSS--

pLDDT: mean 75.58, std 17.33, range [36.12, 96.12]

Nearest PDB structures (foldseek):
  2opl-assembly1_A  TM=4.940E-01  e=1.209E+00  Geobacter sulfurreducens

Mean predicted ali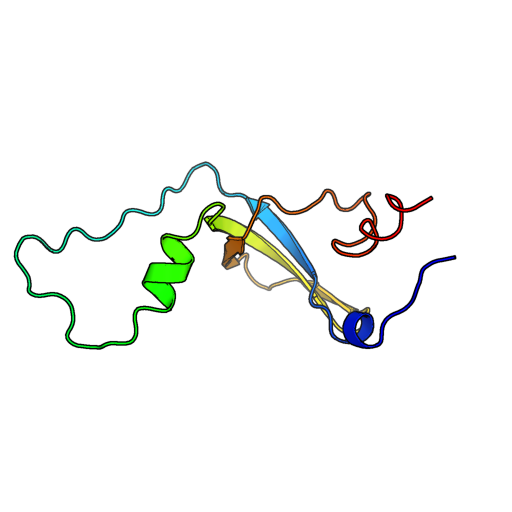gned error: 11.47 Å

Sequence (97 aa):
MTTETILNTSAIHLFGRVLEDLKLKKRVDGGRPPRLGNNRFLQNQIDASGSLLARIYAFTFEAQFYELARPTILLVHGPGTVVDYPAPGDTDLKVMS